Protein AF-A0A353ERE7-F1 (afdb_monomer_lite)

Radius of gyration: 30.23 Å; chains: 1; bounding box: 71×30×82 Å

Structure (mmCIF, N/CA/C/O backbone):
data_AF-A0A353ERE7-F1
#
_entry.id   AF-A0A353ERE7-F1
#
loop_
_atom_site.group_PDB
_atom_site.id
_atom_site.type_symbol
_atom_site.label_atom_id
_atom_site.label_alt_id
_atom_site.label_comp_id
_atom_site.label_asym_id
_atom_site.label_entity_id
_atom_site.label_seq_id
_atom_site.pdbx_PDB_ins_code
_atom_site.Cartn_x
_atom_site.Cartn_y
_atom_site.Cartn_z
_atom_site.occupancy
_atom_site.B_iso_or_equiv
_atom_site.auth_seq_id
_atom_site.auth_comp_id
_atom_site.auth_asym_id
_atom_site.auth_atom_id
_atom_site.pdbx_PDB_model_num
ATOM 1 N N . MET A 1 1 ? -27.326 16.601 -19.425 1.00 38.75 1 MET A N 1
ATOM 2 C CA . MET A 1 1 ? -26.108 15.823 -19.731 1.00 38.75 1 MET A CA 1
ATOM 3 C C . MET A 1 1 ? -24.940 16.790 -19.700 1.00 38.75 1 MET A C 1
ATOM 5 O O . MET A 1 1 ? -24.912 17.696 -20.518 1.00 38.75 1 MET A O 1
ATOM 9 N N . LEU A 1 2 ? -24.068 16.681 -18.697 1.00 32.47 2 LEU A N 1
ATOM 10 C CA . LEU A 1 2 ? -22.889 17.535 -18.543 1.00 32.47 2 LEU A CA 1
ATOM 11 C C . LEU A 1 2 ? -21.721 16.880 -19.283 1.00 32.47 2 LEU A C 1
ATOM 13 O O . LEU A 1 2 ? -21.232 15.828 -18.882 1.00 32.47 2 LEU A O 1
ATOM 17 N N . SER A 1 3 ? -21.325 17.485 -20.397 1.00 31.20 3 SER A N 1
ATOM 18 C CA . SER A 1 3 ? -20.141 17.128 -21.171 1.00 31.20 3 SER A CA 1
ATOM 19 C C . SER A 1 3 ? -18.896 17.686 -20.482 1.00 31.20 3 SER A C 1
ATOM 21 O O . SER A 1 3 ? -18.707 18.901 -20.438 1.00 31.20 3 SER A O 1
ATOM 23 N N . TYR A 1 4 ? -18.047 16.807 -19.953 1.00 30.02 4 TYR A N 1
ATOM 24 C CA . TYR A 1 4 ? -16.706 17.174 -19.505 1.00 30.02 4 TYR A CA 1
ATOM 25 C C . TYR A 1 4 ? -15.822 17.439 -20.729 1.00 30.02 4 TYR A C 1
ATOM 27 O O . TYR A 1 4 ? -15.439 16.516 -21.445 1.00 30.02 4 TYR A O 1
ATOM 35 N N . GLN A 1 5 ? -15.509 18.712 -20.970 1.00 31.31 5 GLN A N 1
ATOM 36 C CA . GLN A 1 5 ? -14.401 19.115 -21.831 1.00 31.31 5 GLN A CA 1
ATOM 37 C C . GLN A 1 5 ? -13.099 18.942 -21.041 1.00 31.31 5 GLN A C 1
ATOM 39 O O . GLN A 1 5 ? -12.842 19.666 -20.080 1.00 31.31 5 GLN A O 1
ATOM 44 N N . LEU A 1 6 ? -12.282 17.965 -21.436 1.00 29.98 6 LEU A N 1
ATOM 45 C CA . LEU A 1 6 ? -10.898 17.853 -20.988 1.00 29.98 6 LEU A CA 1
ATOM 46 C C . LEU A 1 6 ? -10.086 18.935 -21.702 1.00 29.98 6 LEU A C 1
ATOM 48 O O . LEU A 1 6 ? -9.747 18.823 -22.877 1.00 29.98 6 LEU A O 1
ATOM 52 N N . ASN A 1 7 ? -9.835 20.010 -20.964 1.00 33.72 7 ASN A N 1
ATOM 53 C CA . ASN A 1 7 ? -8.926 21.079 -21.329 1.00 33.72 7 ASN A CA 1
ATOM 54 C C . ASN A 1 7 ? -7.500 20.508 -21.249 1.00 33.72 7 ASN A C 1
A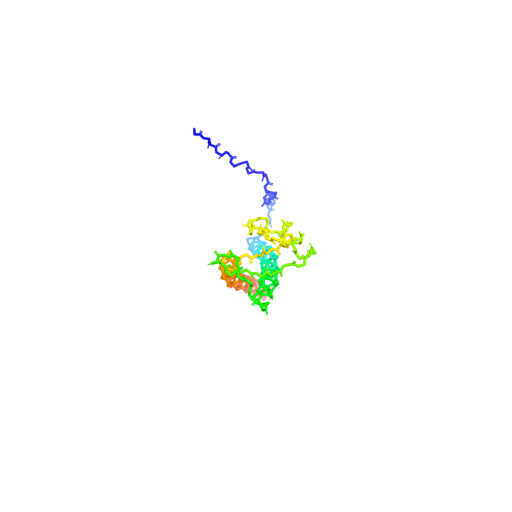TOM 56 O O . ASN A 1 7 ? -6.920 20.413 -20.166 1.00 33.72 7 ASN A O 1
ATOM 60 N N . ILE A 1 8 ? -6.969 20.032 -22.378 1.00 34.47 8 ILE A N 1
ATOM 61 C CA . ILE A 1 8 ? -5.578 19.581 -22.477 1.00 34.47 8 ILE A CA 1
ATOM 62 C C . ILE A 1 8 ? -4.725 20.844 -22.535 1.00 34.47 8 ILE A C 1
ATOM 64 O O . ILE A 1 8 ? -4.499 21.421 -23.594 1.00 34.47 8 ILE A O 1
ATOM 68 N N . HIS A 1 9 ? -4.322 21.301 -21.355 1.00 33.78 9 HIS A N 1
ATOM 69 C CA . HIS A 1 9 ? -3.323 22.341 -21.194 1.00 33.78 9 HIS A CA 1
ATOM 70 C C . HIS A 1 9 ? -2.003 21.851 -21.805 1.00 33.78 9 HIS A C 1
ATOM 72 O O . HIS A 1 9 ? -1.562 20.730 -21.543 1.00 33.78 9 HIS A O 1
ATOM 78 N N . ASP A 1 10 ? -1.415 22.708 -22.634 1.00 38.59 10 ASP A N 1
ATOM 79 C CA . ASP A 1 10 ? -0.179 22.529 -23.389 1.00 38.59 10 ASP A CA 1
ATOM 80 C C . ASP A 1 10 ? 0.893 21.689 -22.672 1.00 38.59 10 ASP A C 1
ATOM 82 O O . ASP A 1 10 ? 1.511 22.127 -21.699 1.00 38.59 10 ASP A O 1
ATOM 86 N N . SER A 1 11 ? 1.179 20.497 -23.204 1.00 32.16 11 SER A N 1
ATOM 87 C CA . SER A 1 11 ? 2.458 19.823 -22.960 1.00 32.16 11 SER A CA 1
ATOM 88 C C . SER A 1 11 ? 3.517 20.455 -23.870 1.00 32.16 11 SER A C 1
ATOM 90 O O . SER A 1 11 ? 3.381 20.375 -25.091 1.00 32.16 11 SER A O 1
ATOM 92 N N . PRO A 1 12 ? 4.598 21.060 -23.343 1.00 39.50 12 PRO A N 1
ATOM 93 C CA . PRO A 1 12 ? 5.609 21.733 -24.159 1.00 39.50 12 PRO A CA 1
ATOM 94 C C . PRO A 1 12 ? 6.620 20.758 -24.793 1.00 39.50 12 PRO A C 1
ATOM 96 O O . PRO A 1 12 ? 7.782 21.107 -24.991 1.00 39.50 12 PRO A O 1
ATOM 99 N N . SER A 1 13 ? 6.213 19.532 -25.121 1.00 40.50 13 SER A N 1
ATOM 100 C CA . SER A 1 13 ? 7.111 18.465 -25.570 1.00 40.50 13 SER A CA 1
ATOM 101 C C . SER A 1 13 ? 7.019 18.159 -27.061 1.00 40.50 13 SER A C 1
ATOM 103 O O . SER A 1 13 ? 7.306 17.043 -27.451 1.00 40.50 13 SER A O 1
ATOM 105 N N . ILE A 1 14 ? 6.685 19.138 -27.905 1.00 40.34 14 ILE A N 1
ATOM 106 C CA . ILE A 1 14 ? 7.186 19.201 -29.288 1.00 40.34 14 ILE A CA 1
ATOM 107 C C . ILE A 1 14 ? 7.445 20.677 -29.608 1.00 40.34 14 ILE A C 1
ATOM 109 O O . ILE A 1 14 ? 6.693 21.328 -30.331 1.00 40.34 14 ILE A O 1
ATOM 113 N N . ARG A 1 15 ? 8.541 21.250 -29.087 1.00 34.81 15 ARG A N 1
ATOM 114 C CA . ARG A 1 15 ? 9.191 22.306 -29.871 1.00 34.81 15 ARG A CA 1
ATOM 115 C C . ARG A 1 15 ? 9.678 21.610 -31.126 1.00 34.81 15 ARG A C 1
ATOM 117 O O . ARG A 1 15 ? 10.640 20.854 -31.060 1.00 34.81 15 ARG A O 1
ATOM 124 N N . ALA A 1 16 ? 8.952 21.830 -32.220 1.00 37.50 16 ALA A N 1
ATOM 125 C CA . ALA A 1 16 ? 9.344 21.459 -33.564 1.00 37.50 16 ALA A CA 1
ATOM 126 C C . ALA A 1 16 ? 10.852 21.685 -33.722 1.00 37.50 16 ALA A C 1
ATOM 128 O O . ALA A 1 16 ? 11.322 22.825 -33.774 1.00 37.50 16 ALA A O 1
ATOM 129 N N . LEU A 1 17 ? 11.604 20.584 -33.739 1.00 40.78 17 LEU A N 1
ATOM 130 C CA . LEU A 1 17 ? 12.966 20.563 -34.236 1.00 40.78 17 LEU A CA 1
ATOM 131 C C . LEU A 1 17 ? 12.847 21.016 -35.688 1.00 40.78 17 LEU A C 1
ATOM 133 O O . LEU A 1 17 ? 12.432 20.247 -36.552 1.00 40.78 17 LEU A O 1
ATOM 137 N N . LYS A 1 18 ? 13.119 22.300 -35.945 1.00 34.88 18 LYS A N 1
ATOM 138 C CA . LYS A 1 18 ? 13.388 22.780 -37.297 1.00 34.88 18 LYS A CA 1
ATOM 139 C C . LYS A 1 18 ? 14.558 21.942 -37.794 1.00 34.88 18 LYS A C 1
ATOM 141 O O . LYS A 1 18 ? 15.686 22.140 -37.352 1.00 34.88 18 LYS A O 1
ATOM 146 N N . ILE A 1 19 ? 14.250 20.983 -38.657 1.00 39.69 19 ILE A N 1
ATOM 147 C CA . ILE A 1 19 ? 15.223 20.175 -39.377 1.00 39.69 19 ILE A CA 1
ATOM 148 C C . ILE A 1 19 ? 15.980 21.168 -40.261 1.00 39.69 19 ILE A C 1
ATOM 150 O O . ILE A 1 19 ? 15.456 21.616 -41.278 1.00 39.69 19 ILE A O 1
ATOM 154 N N . SER A 1 20 ? 17.165 21.607 -39.828 1.00 36.38 20 SER A N 1
ATOM 155 C CA . SER A 1 20 ? 18.083 22.280 -40.741 1.00 36.38 20 SER A CA 1
ATOM 156 C C . SER A 1 20 ? 18.604 21.219 -41.698 1.00 36.38 20 SER A C 1
ATOM 158 O O . SER A 1 20 ? 19.111 20.187 -41.252 1.00 36.38 20 SER A O 1
ATOM 160 N N . GLU A 1 21 ? 18.456 21.462 -42.994 1.00 36.69 21 GLU A N 1
ATOM 161 C CA . GLU A 1 21 ? 19.015 20.637 -44.063 1.00 36.69 21 GLU A CA 1
ATOM 162 C C . GLU A 1 21 ? 20.501 20.354 -43.767 1.00 36.69 21 GLU A C 1
ATOM 164 O O . GLU A 1 21 ? 21.312 21.276 -43.698 1.00 36.69 21 GLU A O 1
ATOM 169 N N . GLY A 1 22 ? 20.839 19.087 -43.493 1.00 42.88 22 GLY A N 1
ATOM 170 C CA . GLY A 1 22 ? 22.206 18.663 -43.147 1.00 42.88 22 GLY A CA 1
ATOM 171 C C . GLY A 1 22 ? 22.337 17.590 -42.055 1.00 42.88 22 GLY A C 1
ATOM 172 O O . GLY A 1 22 ? 23.441 17.114 -41.805 1.00 42.88 22 GLY A O 1
ATOM 173 N N . VAL A 1 23 ? 21.244 17.183 -41.407 1.00 42.53 23 VAL A N 1
ATOM 174 C CA . VAL A 1 23 ? 21.244 16.110 -40.394 1.00 42.53 23 VAL A CA 1
ATOM 175 C C . VAL A 1 23 ? 21.239 14.748 -41.107 1.00 42.53 23 VAL A C 1
ATOM 177 O O . VAL A 1 23 ? 20.264 14.419 -41.777 1.00 42.53 23 VAL A O 1
ATOM 180 N N . SER A 1 24 ? 22.319 13.959 -41.007 1.00 53.09 24 SER A N 1
ATOM 181 C CA . SER A 1 24 ? 22.340 12.592 -41.562 1.00 53.09 24 SER A CA 1
ATOM 182 C C . SER A 1 24 ? 21.314 11.716 -40.833 1.00 53.09 24 SER A C 1
ATOM 184 O O . SER A 1 24 ? 21.159 11.858 -39.618 1.00 53.09 24 SER A O 1
ATOM 186 N N . GLU A 1 25 ? 20.642 10.791 -41.530 1.00 52.47 25 GLU A N 1
ATOM 187 C CA . GLU A 1 25 ? 19.627 9.882 -40.947 1.00 52.47 25 GLU A CA 1
ATOM 188 C C . GLU A 1 25 ? 20.123 9.186 -39.663 1.00 52.47 25 GLU A C 1
ATOM 190 O O . GLU A 1 25 ? 19.401 9.073 -38.678 1.00 52.47 25 GLU A O 1
ATOM 195 N N . THR A 1 26 ? 21.415 8.867 -39.604 1.00 52.75 26 THR A N 1
ATOM 196 C CA . THR A 1 26 ? 22.095 8.264 -38.446 1.00 52.75 26 THR A CA 1
ATOM 197 C C . THR A 1 26 ? 22.128 9.160 -37.198 1.00 52.75 26 THR A C 1
ATOM 199 O O . THR A 1 26 ? 22.092 8.667 -36.072 1.00 52.75 26 THR A O 1
ATOM 202 N N . SER A 1 27 ? 22.204 10.484 -37.360 1.00 60.62 27 SER A N 1
ATOM 203 C CA . SER A 1 27 ? 22.137 11.435 -36.236 1.00 60.62 27 SER A CA 1
ATOM 204 C C . SER A 1 27 ? 20.701 11.655 -35.743 1.00 60.62 27 SER A C 1
ATOM 206 O O . SER A 1 27 ? 20.480 11.947 -34.564 1.00 60.62 27 SER A O 1
ATOM 208 N N . LEU A 1 28 ? 19.717 11.424 -36.617 1.00 60.91 28 LEU A N 1
ATOM 209 C CA . LEU A 1 28 ? 18.301 11.412 -36.268 1.00 60.91 28 LEU A CA 1
ATOM 210 C C . LEU A 1 28 ? 17.961 10.175 -35.419 1.00 60.91 28 LEU A C 1
ATOM 212 O O . LEU A 1 28 ? 17.349 10.316 -34.364 1.00 60.91 28 LEU A O 1
ATOM 216 N N . GLU A 1 29 ? 18.434 8.989 -35.811 1.00 61.75 29 GLU A N 1
ATOM 217 C CA . GLU A 1 29 ? 18.247 7.732 -35.064 1.00 61.75 29 GLU A CA 1
ATOM 218 C C . GLU A 1 29 ? 18.853 7.784 -33.653 1.00 61.75 29 GLU A C 1
ATOM 220 O O . GLU A 1 29 ? 18.218 7.368 -32.682 1.00 61.75 29 GLU A O 1
ATOM 225 N N . GLN A 1 30 ? 20.049 8.365 -33.506 1.00 64.38 30 GLN A N 1
ATOM 226 C CA . GLN A 1 30 ? 20.679 8.576 -32.196 1.00 64.38 30 GLN A CA 1
ATOM 227 C C . GLN A 1 30 ? 19.888 9.561 -31.326 1.00 64.38 30 GLN A C 1
ATOM 229 O O . GLN A 1 30 ? 19.728 9.336 -30.125 1.00 64.38 30 GLN A O 1
ATOM 234 N N . THR A 1 31 ? 19.350 10.626 -31.927 1.00 67.94 31 THR A N 1
ATOM 235 C CA . THR A 1 31 ? 18.501 11.600 -31.225 1.00 67.94 31 THR A CA 1
ATOM 236 C C . THR A 1 31 ? 17.196 10.952 -30.754 1.00 67.94 31 THR A C 1
ATOM 238 O O . THR A 1 31 ? 16.808 11.127 -29.601 1.00 67.94 31 THR A O 1
ATOM 241 N N . ILE A 1 32 ? 16.560 10.138 -31.601 1.00 70.44 32 ILE A N 1
ATOM 242 C CA . ILE A 1 32 ? 15.340 9.387 -31.269 1.00 70.44 32 ILE A CA 1
ATOM 243 C C . ILE A 1 32 ? 15.608 8.378 -30.140 1.00 70.44 32 ILE A C 1
ATOM 245 O O . ILE A 1 32 ? 14.833 8.307 -29.185 1.00 70.44 32 ILE A O 1
ATOM 249 N N . GLY A 1 33 ? 16.726 7.643 -30.192 1.00 71.81 33 GLY A N 1
ATOM 250 C CA . GLY A 1 33 ? 17.113 6.696 -29.141 1.00 71.81 33 GLY A CA 1
ATOM 251 C C . GLY A 1 33 ? 17.359 7.363 -27.783 1.00 71.81 33 GLY A C 1
ATOM 252 O O . GLY A 1 33 ? 16.913 6.857 -26.751 1.00 71.81 33 GLY A O 1
ATOM 253 N N . LEU A 1 34 ? 18.011 8.530 -27.767 1.00 77.88 34 LEU A N 1
ATOM 254 C CA . LEU A 1 34 ? 18.219 9.315 -26.545 1.00 77.88 34 LEU A CA 1
ATOM 255 C C . LEU A 1 34 ? 16.907 9.879 -25.982 1.00 77.88 34 LEU A C 1
ATOM 257 O O . LEU A 1 34 ? 16.704 9.838 -24.765 1.00 77.88 34 LEU A O 1
ATOM 261 N N . SER A 1 35 ? 16.003 10.352 -26.844 1.00 78.81 35 SER A N 1
ATOM 262 C CA . SER A 1 35 ? 14.670 10.807 -26.435 1.00 78.81 35 SER A CA 1
ATOM 263 C C . SER A 1 35 ? 13.857 9.686 -25.788 1.00 78.81 35 SER A C 1
ATOM 265 O O . SER A 1 35 ? 13.329 9.877 -24.694 1.00 78.81 35 SER A O 1
ATOM 267 N N . LEU A 1 36 ? 13.848 8.490 -26.381 1.00 82.50 36 LEU A N 1
ATOM 268 C CA . LEU A 1 36 ? 13.146 7.330 -25.829 1.00 82.50 36 LEU A CA 1
ATOM 269 C C . LEU A 1 36 ? 13.690 6.916 -24.446 1.00 82.50 36 LEU A C 1
ATOM 271 O O . LEU A 1 36 ? 12.929 6.654 -23.516 1.00 82.50 36 LEU A O 1
ATOM 275 N N . ILE A 1 37 ? 15.017 6.907 -24.267 1.00 85.81 37 ILE A N 1
ATOM 276 C CA . ILE A 1 37 ? 15.641 6.630 -22.960 1.00 85.81 37 ILE A CA 1
ATOM 277 C C . ILE A 1 37 ? 15.245 7.695 -21.924 1.00 85.81 37 ILE A C 1
ATOM 279 O O . ILE A 1 37 ? 15.002 7.367 -20.759 1.00 85.81 37 ILE A O 1
ATOM 283 N N . SER A 1 38 ? 15.177 8.965 -22.331 1.00 83.00 38 SER A N 1
ATOM 284 C CA . SER A 1 38 ? 14.748 10.073 -21.469 1.00 83.00 38 SER A CA 1
ATOM 285 C C . SER A 1 38 ? 13.293 9.920 -21.006 1.00 83.00 38 SER A C 1
ATOM 287 O O . SER A 1 38 ? 12.983 10.127 -19.826 1.00 83.00 38 SER A O 1
ATOM 289 N N . GLU A 1 39 ? 12.406 9.482 -21.899 1.00 90.25 39 GLU A N 1
ATOM 290 C CA . GLU A 1 39 ? 11.007 9.197 -21.575 1.00 90.25 39 GLU A CA 1
ATOM 291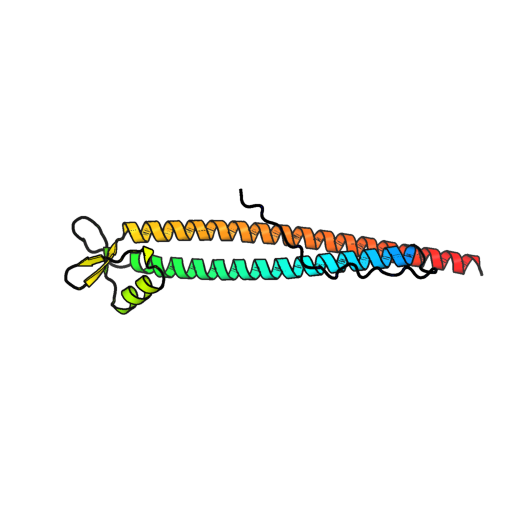 C C . GLU A 1 39 ? 10.893 8.073 -20.543 1.00 90.25 39 GLU A C 1
ATOM 293 O O . GLU A 1 39 ? 10.232 8.253 -19.517 1.00 90.25 39 GLU A O 1
ATOM 298 N N . TYR A 1 40 ? 11.611 6.960 -20.734 1.00 91.44 40 TYR A N 1
ATOM 299 C CA . TYR A 1 40 ? 11.636 5.878 -19.747 1.00 91.44 40 TYR A CA 1
ATOM 300 C C . TYR A 1 40 ? 12.175 6.334 -18.389 1.00 91.44 40 TYR A C 1
ATOM 302 O O . TYR A 1 40 ? 11.630 5.952 -17.357 1.00 91.44 40 TYR A O 1
ATOM 310 N N . ASN A 1 41 ? 13.207 7.184 -18.354 1.00 88.25 41 ASN A N 1
ATOM 311 C CA . ASN A 1 41 ? 13.710 7.739 -17.092 1.00 88.25 41 ASN A CA 1
ATOM 312 C C . ASN A 1 41 ? 12.637 8.570 -16.372 1.00 88.25 41 ASN A C 1
ATOM 314 O O . ASN A 1 41 ? 12.470 8.443 -15.159 1.00 88.25 41 ASN A O 1
ATOM 318 N N . THR A 1 42 ? 11.894 9.395 -17.114 1.00 92.94 42 THR A N 1
ATOM 319 C CA . THR A 1 42 ? 10.789 10.196 -16.567 1.00 92.94 42 THR A CA 1
ATOM 320 C C . THR A 1 42 ? 9.676 9.309 -16.015 1.00 92.94 42 THR A C 1
ATOM 322 O O . THR A 1 42 ? 9.204 9.527 -14.898 1.00 92.94 42 THR A O 1
ATOM 325 N N . GLN A 1 43 ? 9.287 8.275 -16.765 1.00 93.31 43 GLN A N 1
ATOM 326 C CA . GLN A 1 43 ? 8.286 7.304 -16.329 1.00 93.31 43 GLN A CA 1
ATOM 327 C C . GLN A 1 43 ? 8.728 6.583 -15.049 1.00 93.31 43 GLN A C 1
ATOM 329 O O . GLN A 1 43 ? 7.990 6.589 -14.067 1.00 93.31 43 GLN A O 1
ATOM 334 N N . LEU A 1 44 ? 9.958 6.059 -15.007 1.00 93.56 44 LEU A N 1
ATOM 335 C CA . LEU A 1 44 ? 10.511 5.381 -13.830 1.00 93.56 44 LEU A CA 1
ATOM 336 C C . LEU A 1 44 ? 10.561 6.286 -12.599 1.00 93.56 44 LEU A C 1
ATOM 338 O O . LEU A 1 44 ? 10.252 5.839 -11.496 1.00 93.56 44 LEU A O 1
ATOM 342 N N . LEU A 1 45 ? 10.919 7.561 -12.768 1.00 94.19 45 LEU A N 1
ATOM 343 C CA . LEU A 1 45 ? 10.926 8.532 -11.677 1.00 94.19 45 LEU A CA 1
ATOM 344 C C . LEU A 1 45 ? 9.516 8.735 -11.102 1.00 94.19 45 LEU A C 1
ATOM 346 O O . LEU A 1 45 ? 9.337 8.728 -9.883 1.00 94.19 45 LEU A O 1
ATOM 350 N N . ASN A 1 46 ? 8.515 8.891 -11.969 1.00 93.06 46 ASN A N 1
ATOM 351 C CA . ASN A 1 46 ? 7.125 9.065 -11.553 1.00 93.06 46 ASN A CA 1
ATOM 352 C C . ASN A 1 46 ? 6.579 7.808 -10.866 1.00 93.06 46 ASN A C 1
ATOM 354 O O . ASN A 1 46 ? 5.965 7.908 -9.806 1.00 93.06 46 ASN A O 1
ATOM 358 N N . MET A 1 47 ? 6.863 6.627 -11.418 1.00 92.38 47 MET A N 1
ATOM 359 C CA . MET A 1 47 ? 6.454 5.347 -10.835 1.00 92.38 47 MET A CA 1
ATOM 360 C C . MET A 1 47 ? 7.130 5.093 -9.487 1.00 92.38 47 MET A C 1
ATOM 362 O O . MET A 1 47 ? 6.473 4.647 -8.553 1.00 92.38 47 MET A O 1
ATOM 366 N N . SER A 1 48 ? 8.413 5.436 -9.350 1.00 92.25 48 SER A N 1
ATOM 367 C CA . SER A 1 48 ? 9.150 5.332 -8.086 1.00 92.25 48 SER A CA 1
ATOM 368 C C . SER A 1 48 ? 8.545 6.226 -6.999 1.00 92.25 48 SER A C 1
ATOM 370 O O . SER A 1 48 ? 8.315 5.774 -5.878 1.00 92.25 48 SER A O 1
ATOM 372 N N . ARG A 1 49 ? 8.186 7.471 -7.342 1.00 93.44 49 ARG A N 1
ATOM 373 C CA . ARG A 1 49 ? 7.475 8.375 -6.423 1.00 93.44 49 ARG A CA 1
ATOM 374 C C . ARG A 1 49 ? 6.102 7.830 -6.029 1.00 93.44 49 ARG A C 1
ATOM 376 O O . ARG A 1 49 ? 5.763 7.872 -4.850 1.00 93.44 49 ARG A O 1
ATOM 383 N N . GLY A 1 50 ? 5.338 7.303 -6.987 1.00 91.69 50 GLY A N 1
ATOM 384 C CA . GLY A 1 50 ? 4.044 6.671 -6.717 1.00 91.69 50 GLY A CA 1
ATOM 385 C C . GLY A 1 50 ? 4.172 5.454 -5.796 1.00 91.69 50 GLY A C 1
ATOM 386 O O . GLY A 1 50 ? 3.447 5.343 -4.812 1.00 91.69 50 GLY A O 1
ATOM 387 N N . LEU A 1 51 ? 5.159 4.587 -6.043 1.00 92.88 51 LEU A N 1
ATOM 388 C CA . LEU A 1 51 ? 5.443 3.439 -5.182 1.00 92.88 51 LEU A CA 1
ATOM 389 C C . LEU A 1 51 ? 5.828 3.880 -3.765 1.00 92.88 51 LEU A C 1
ATOM 391 O O . LEU A 1 51 ? 5.337 3.307 -2.798 1.00 92.88 51 LEU A O 1
ATOM 395 N N . GLN A 1 52 ? 6.664 4.912 -3.626 1.00 92.75 52 GLN A N 1
ATOM 396 C CA . GLN A 1 52 ? 7.027 5.448 -2.315 1.00 92.75 52 GLN A CA 1
ATOM 397 C C . GLN A 1 52 ? 5.792 5.938 -1.545 1.00 92.75 52 GLN A C 1
ATOM 399 O O . GLN A 1 52 ? 5.621 5.584 -0.381 1.00 92.75 52 GLN A O 1
ATOM 404 N N . GLN A 1 53 ? 4.893 6.673 -2.207 1.00 92.94 53 GLN A N 1
ATOM 405 C CA . GLN A 1 53 ? 3.633 7.116 -1.606 1.00 92.94 53 GLN A CA 1
ATOM 406 C C . GLN A 1 53 ? 2.754 5.935 -1.171 1.00 92.94 53 GLN A C 1
ATOM 408 O O . GLN A 1 53 ? 2.233 5.946 -0.055 1.00 92.94 53 GLN A O 1
ATOM 413 N N . ASN A 1 54 ? 2.635 4.892 -1.998 1.00 91.81 54 ASN A N 1
ATOM 414 C CA . ASN A 1 54 ? 1.878 3.683 -1.656 1.00 91.81 54 ASN A CA 1
ATOM 415 C C . ASN A 1 54 ? 2.473 2.957 -0.439 1.00 91.81 54 ASN A C 1
ATOM 417 O O . ASN A 1 54 ? 1.738 2.511 0.445 1.00 91.81 54 ASN A O 1
ATOM 421 N N . LEU A 1 55 ? 3.804 2.867 -0.349 1.00 92.44 55 LEU A N 1
ATOM 422 C CA . LEU A 1 55 ? 4.488 2.259 0.795 1.00 92.44 55 LEU A CA 1
ATOM 423 C C . LEU A 1 55 ? 4.283 3.062 2.086 1.00 92.44 55 LEU A C 1
ATOM 425 O O . LEU A 1 55 ? 4.059 2.469 3.145 1.00 92.44 55 LEU A O 1
ATOM 429 N N . ASP A 1 56 ? 4.300 4.392 2.004 1.00 94.69 56 ASP A N 1
ATOM 430 C CA . ASP A 1 56 ? 4.015 5.265 3.145 1.00 94.69 56 ASP A CA 1
ATOM 431 C C . ASP A 1 56 ? 2.556 5.120 3.608 1.00 94.69 56 ASP A C 1
ATOM 433 O O . ASP A 1 56 ? 2.293 4.952 4.803 1.00 94.69 56 ASP A O 1
ATOM 437 N N . GLN A 1 57 ? 1.599 5.086 2.674 1.00 93.06 57 GLN A N 1
ATOM 438 C CA . GLN A 1 57 ? 0.186 4.824 2.976 1.00 93.06 57 GLN A CA 1
ATOM 439 C C . GLN A 1 57 ? -0.009 3.456 3.638 1.00 93.06 57 GLN A C 1
ATOM 441 O O . GLN A 1 57 ? -0.690 3.353 4.659 1.00 93.06 57 GLN A O 1
ATOM 446 N N . LYS A 1 58 ? 0.650 2.415 3.121 1.00 94.12 58 LYS A N 1
ATOM 447 C CA . LYS A 1 58 ? 0.640 1.065 3.694 1.00 94.12 58 LYS A CA 1
ATOM 448 C C . LYS A 1 58 ? 1.176 1.053 5.127 1.00 94.12 58 LYS A C 1
ATOM 450 O O . LYS A 1 58 ? 0.569 0.443 6.008 1.00 94.12 58 LYS A O 1
ATOM 455 N N . ARG A 1 59 ? 2.289 1.744 5.391 1.00 94.44 59 ARG A N 1
ATOM 456 C CA . ARG A 1 59 ? 2.865 1.858 6.741 1.00 94.44 59 ARG A CA 1
ATOM 457 C C . ARG A 1 59 ? 1.918 2.576 7.704 1.00 94.44 59 ARG A C 1
ATOM 459 O O . ARG A 1 59 ? 1.770 2.146 8.853 1.00 94.44 59 ARG A O 1
ATOM 466 N N . ASN A 1 60 ? 1.265 3.637 7.240 1.00 93.50 60 ASN A N 1
ATOM 467 C CA . ASN A 1 60 ? 0.276 4.366 8.027 1.00 93.50 60 ASN A CA 1
ATOM 468 C C . ASN A 1 60 ? -0.927 3.473 8.349 1.00 93.50 60 ASN A C 1
ATOM 470 O O . ASN A 1 60 ? -1.236 3.296 9.524 1.00 93.50 60 ASN A O 1
ATOM 474 N N . ALA A 1 61 ? -1.510 2.800 7.353 1.00 93.12 61 ALA A N 1
ATOM 475 C CA . ALA A 1 61 ? -2.622 1.867 7.545 1.00 93.12 61 ALA A CA 1
ATOM 476 C C . ALA A 1 61 ? -2.276 0.736 8.532 1.00 93.12 61 ALA A C 1
ATOM 478 O O . ALA A 1 61 ? -3.058 0.428 9.429 1.00 93.12 61 ALA A O 1
ATOM 479 N N . GLN A 1 62 ? -1.072 0.158 8.448 1.00 94.62 62 GLN A N 1
ATOM 480 C CA . GLN A 1 62 ? -0.604 -0.840 9.419 1.00 94.62 62 GLN A CA 1
ATOM 481 C C . GLN A 1 62 ? -0.515 -0.282 10.843 1.00 94.62 62 GLN A C 1
ATOM 483 O O . GLN A 1 62 ? -0.845 -0.978 11.805 1.00 94.62 62 GLN A O 1
ATOM 488 N N . THR A 1 63 ? -0.051 0.958 10.988 1.00 94.69 63 THR A N 1
ATOM 489 C CA . THR A 1 63 ? 0.052 1.629 12.288 1.00 94.69 63 THR A CA 1
ATOM 490 C C . THR A 1 63 ? -1.335 1.914 12.861 1.00 94.69 63 THR A C 1
ATOM 492 O O . THR A 1 63 ? -1.574 1.641 14.036 1.00 94.69 63 THR A O 1
ATOM 495 N N . GLU A 1 64 ? -2.271 2.378 12.029 1.00 92.94 64 GLU A N 1
ATOM 496 C CA . GLU A 1 64 ? -3.670 2.596 12.407 1.00 92.94 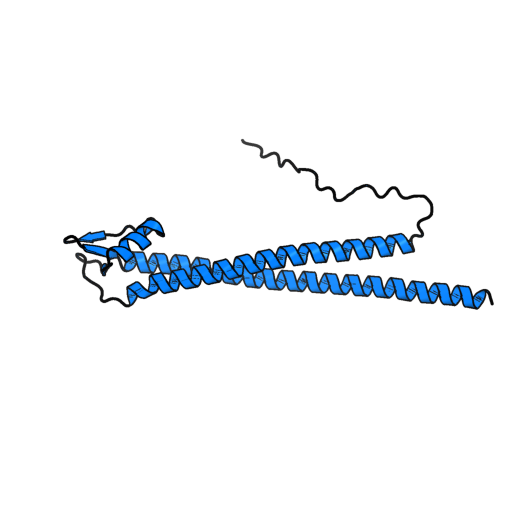64 GLU A CA 1
ATOM 497 C C . GLU A 1 64 ? -4.345 1.298 12.857 1.00 92.94 64 GLU A C 1
ATOM 499 O O . GLU A 1 64 ? -4.945 1.263 13.928 1.00 92.94 64 GLU A O 1
ATOM 504 N N . ILE A 1 65 ? -4.197 0.213 12.091 1.00 95.25 65 ILE A N 1
ATOM 505 C CA . ILE A 1 65 ? -4.760 -1.099 12.437 1.00 95.25 65 ILE A CA 1
ATOM 506 C C . ILE A 1 65 ? -4.191 -1.597 13.765 1.00 95.25 65 ILE A C 1
ATOM 508 O O . ILE A 1 65 ? -4.949 -2.068 14.606 1.00 95.25 65 ILE A O 1
ATOM 512 N N . LYS A 1 66 ? -2.875 -1.476 13.989 1.00 95.25 66 LYS A N 1
ATOM 513 C CA . LYS A 1 66 ? -2.250 -1.865 15.264 1.00 95.25 66 LYS A CA 1
ATOM 514 C C . LYS A 1 66 ? -2.785 -1.044 16.433 1.00 95.25 66 LYS A C 1
ATOM 516 O O . LYS A 1 66 ? -3.077 -1.608 17.484 1.00 95.25 66 LYS A O 1
ATOM 521 N N . TYR A 1 67 ? -2.934 0.265 16.244 1.00 93.75 67 TYR A N 1
ATOM 522 C CA . TYR A 1 67 ? -3.520 1.145 17.249 1.00 93.75 67 TYR A CA 1
ATOM 523 C C . TYR A 1 67 ? -4.961 0.731 17.580 1.00 93.75 67 TYR A C 1
ATOM 525 O O . TYR A 1 67 ? -5.282 0.519 18.745 1.00 93.75 67 TYR A O 1
ATOM 533 N N . LEU A 1 68 ? -5.807 0.519 16.571 1.00 93.75 68 LEU A N 1
ATOM 534 C CA . LEU A 1 68 ? -7.196 0.091 16.762 1.00 93.75 68 LEU A CA 1
ATOM 535 C C . LEU A 1 68 ? -7.292 -1.304 17.404 1.00 93.75 68 LEU A C 1
ATOM 537 O O . LEU A 1 68 ? -8.090 -1.527 18.310 1.00 93.75 68 LEU A O 1
ATOM 541 N N . ALA A 1 69 ? -6.439 -2.239 16.989 1.00 94.06 69 ALA A N 1
ATOM 542 C CA . ALA A 1 69 ? -6.392 -3.583 17.555 1.00 94.06 69 ALA A CA 1
ATOM 543 C C . ALA A 1 69 ? -5.924 -3.595 19.019 1.00 94.06 69 ALA A C 1
ATOM 545 O O . ALA A 1 69 ? -6.284 -4.506 19.760 1.00 94.06 69 ALA A O 1
ATOM 546 N N . SER A 1 70 ? -5.168 -2.584 19.466 1.00 93.94 70 SER A N 1
ATOM 547 C CA . SER A 1 70 ? -4.728 -2.494 20.863 1.00 93.94 70 SER A CA 1
ATOM 548 C C . SER A 1 70 ? -5.895 -2.362 21.850 1.00 93.94 70 SER A C 1
ATOM 550 O O . SER A 1 70 ? -5.797 -2.848 22.973 1.00 93.94 70 SER A O 1
ATOM 552 N N . PHE A 1 71 ? -7.032 -1.800 21.424 1.00 92.44 71 PHE A N 1
ATOM 553 C CA . PHE A 1 71 ? -8.235 -1.720 22.257 1.00 92.44 71 PHE A CA 1
ATOM 554 C C . PHE A 1 71 ? -8.878 -3.088 22.501 1.00 92.44 71 PHE A C 1
ATOM 556 O O . PHE A 1 71 ? -9.461 -3.286 23.560 1.00 92.44 71 PHE A O 1
ATOM 563 N N . ILE A 1 72 ? -8.723 -4.043 21.576 1.00 90.81 72 ILE A N 1
ATOM 564 C CA . ILE A 1 72 ? -9.251 -5.412 21.724 1.00 90.81 72 ILE A CA 1
ATOM 565 C C . ILE A 1 72 ? -8.511 -6.179 22.831 1.00 90.81 72 ILE A C 1
ATOM 567 O O . ILE A 1 72 ? -9.039 -7.139 23.384 1.00 90.81 72 ILE A O 1
ATOM 571 N N . LEU A 1 73 ? -7.302 -5.740 23.192 1.00 88.75 73 LEU A N 1
ATOM 572 C CA . LEU A 1 73 ? -6.536 -6.318 24.298 1.00 88.75 73 LEU A CA 1
ATOM 573 C C . LEU A 1 73 ? -7.075 -5.904 25.676 1.00 88.75 73 LEU A C 1
ATOM 575 O O . LEU A 1 73 ? -6.642 -6.459 26.684 1.00 88.75 73 LEU A O 1
ATOM 579 N N . LYS A 1 74 ? -7.987 -4.924 25.738 1.00 90.88 74 LYS A N 1
ATOM 580 C CA . LYS A 1 74 ? -8.636 -4.501 26.982 1.00 90.88 74 LYS A CA 1
ATOM 581 C C . LYS A 1 74 ? -9.724 -5.494 27.381 1.00 90.88 74 LYS A C 1
ATOM 583 O O . LYS A 1 74 ? -10.324 -6.159 26.539 1.00 90.88 74 LYS A O 1
ATOM 588 N N . GLU A 1 75 ? -10.020 -5.555 28.674 1.00 90.25 75 GLU A N 1
ATOM 589 C CA . GLU A 1 75 ? -11.122 -6.373 29.172 1.00 90.25 75 GLU A CA 1
ATOM 590 C C . GLU A 1 75 ? -12.473 -5.811 28.678 1.00 90.25 75 GLU A C 1
ATOM 592 O O . GLU A 1 75 ? -12.741 -4.614 28.845 1.00 90.25 75 GLU A O 1
ATOM 597 N N . PRO A 1 76 ? -13.320 -6.629 28.024 1.00 91.50 76 PRO A N 1
ATOM 598 C CA . PRO A 1 76 ? -14.603 -6.169 27.514 1.00 91.50 76 PRO A CA 1
ATOM 599 C C . PRO A 1 76 ? -15.604 -5.956 28.656 1.00 91.50 76 PRO A C 1
ATOM 601 O O . PRO A 1 76 ? -15.781 -6.804 29.524 1.00 91.50 76 PRO A O 1
ATOM 604 N N . THR A 1 77 ? -16.311 -4.832 28.613 1.00 91.88 77 THR A N 1
ATOM 605 C CA . THR A 1 77 ? -17.420 -4.483 29.508 1.00 91.88 77 THR A CA 1
ATOM 606 C C . THR A 1 77 ? -18.753 -4.733 28.805 1.00 91.88 77 THR A C 1
ATOM 608 O O . THR A 1 77 ? -18.884 -4.436 27.617 1.00 91.88 77 THR A O 1
ATOM 611 N N . ASP A 1 78 ? -19.755 -5.254 29.517 1.00 91.38 78 ASP A N 1
ATOM 612 C CA . ASP A 1 78 ? -21.102 -5.409 28.962 1.00 91.38 78 ASP A CA 1
ATOM 613 C C . ASP A 1 78 ? -21.895 -4.087 28.987 1.00 91.38 78 ASP A C 1
ATOM 615 O O . ASP A 1 78 ? -22.154 -3.470 30.028 1.00 91.38 78 ASP A O 1
ATOM 619 N N . LEU A 1 79 ? -22.314 -3.655 27.804 1.00 88.38 79 LEU A N 1
ATOM 620 C CA . LEU A 1 79 ? -23.109 -2.460 27.546 1.00 88.38 79 LEU A CA 1
ATOM 621 C C . LEU A 1 79 ? -24.563 -2.851 27.243 1.00 88.38 79 LEU A C 1
ATOM 623 O O . LEU A 1 79 ? -25.135 -2.402 26.256 1.00 88.38 79 LEU A O 1
ATOM 627 N N . ASN A 1 80 ? -25.166 -3.678 28.106 1.00 85.31 80 ASN A N 1
ATOM 628 C CA . ASN A 1 80 ? -26.545 -4.175 27.985 1.00 85.31 80 ASN A CA 1
ATOM 629 C C . ASN A 1 80 ? -26.740 -5.119 26.783 1.00 85.31 80 ASN A C 1
ATOM 631 O O . ASN A 1 80 ? -27.614 -4.904 25.944 1.00 85.31 80 ASN A O 1
ATOM 635 N N . GLY A 1 81 ? -25.919 -6.167 26.695 1.00 85.31 81 GLY A N 1
ATOM 636 C CA . GLY A 1 81 ? -25.980 -7.169 25.626 1.00 85.31 81 GLY A CA 1
ATOM 637 C C . GLY A 1 81 ? -25.022 -6.909 24.462 1.00 85.31 81 GLY A C 1
ATOM 638 O O . GLY A 1 81 ? -25.005 -7.683 23.507 1.00 85.31 81 GLY A O 1
ATOM 639 N N . THR A 1 82 ? -24.206 -5.854 24.538 1.00 90.62 82 THR A N 1
ATOM 640 C CA . THR A 1 82 ? -23.122 -5.572 23.585 1.00 90.62 82 THR A CA 1
ATOM 641 C C . THR A 1 82 ? -21.813 -5.388 24.337 1.00 90.62 82 THR A C 1
ATOM 643 O O . THR A 1 82 ? -21.730 -4.581 25.255 1.00 90.62 82 THR A O 1
ATOM 646 N N . GLN A 1 83 ? -20.762 -6.103 23.937 1.00 93.19 83 GLN A N 1
ATOM 647 C CA . GLN A 1 83 ? -19.433 -5.907 24.517 1.00 93.19 83 GLN A CA 1
ATOM 648 C C . GLN A 1 83 ? -18.819 -4.593 24.024 1.00 93.19 83 GLN A C 1
ATOM 650 O O . GLN A 1 83 ? -18.868 -4.288 22.832 1.00 93.19 83 GLN A O 1
ATOM 655 N N . GLY A 1 84 ? -18.180 -3.847 24.918 1.00 93.50 84 GLY A N 1
ATOM 656 C CA . GLY A 1 84 ? -17.412 -2.655 24.576 1.00 93.50 84 GLY A CA 1
ATOM 657 C C . GLY A 1 84 ? -16.134 -2.524 25.389 1.00 93.50 84 GLY A C 1
ATOM 658 O O . GLY A 1 84 ? -15.971 -3.162 26.424 1.00 93.50 84 GLY A O 1
ATOM 659 N N . PHE A 1 85 ? -15.215 -1.692 24.915 1.00 94.88 85 PHE A N 1
ATOM 660 C CA . PHE A 1 85 ? -13.943 -1.425 25.578 1.00 94.88 85 PHE A CA 1
ATOM 661 C C . PHE A 1 85 ? -13.946 -0.014 26.153 1.00 94.88 85 PHE A C 1
ATOM 663 O O . PHE A 1 85 ? -14.277 0.942 25.447 1.00 94.88 85 PHE A O 1
ATOM 670 N N . LEU A 1 86 ? -13.581 0.110 27.429 1.00 94.25 86 LEU A N 1
ATOM 671 C CA . LEU A 1 86 ? -13.488 1.397 28.109 1.00 94.25 86 LEU A CA 1
ATOM 672 C C . LEU A 1 86 ? -12.347 2.239 27.521 1.00 94.25 86 LEU A C 1
ATOM 674 O O . LEU A 1 86 ? -11.220 1.758 27.337 1.00 94.25 86 LEU A O 1
ATOM 678 N N . LEU A 1 87 ? -12.647 3.507 27.253 1.00 94.00 87 LEU A N 1
ATOM 679 C CA . LEU A 1 87 ? -11.704 4.486 26.732 1.00 94.00 87 LEU A CA 1
ATOM 680 C C . LEU A 1 87 ? -11.335 5.507 27.805 1.00 94.00 87 LEU A C 1
ATOM 682 O O . LEU A 1 87 ? -12.190 5.997 28.546 1.00 94.00 87 LEU A O 1
ATOM 686 N N . THR A 1 88 ? -10.060 5.880 27.851 1.00 94.19 88 THR A N 1
ATOM 687 C CA . THR A 1 88 ? -9.634 7.076 28.578 1.00 94.19 88 THR A CA 1
ATOM 688 C C . THR A 1 88 ? -10.155 8.334 27.865 1.00 94.19 88 THR A C 1
ATOM 690 O O . THR A 1 88 ? -10.448 8.290 26.665 1.00 94.19 88 THR A O 1
ATOM 693 N N . PRO A 1 89 ? -10.246 9.489 28.551 1.00 93.50 89 PRO A N 1
ATOM 694 C CA . PRO A 1 89 ? -10.664 10.741 27.913 1.00 93.50 89 PRO A CA 1
ATOM 695 C C . PRO A 1 89 ? -9.802 11.125 26.700 1.00 93.50 89 PRO A C 1
ATOM 697 O O . PRO A 1 89 ? -10.309 11.634 25.698 1.00 93.50 89 PRO A O 1
ATOM 700 N N . GLU A 1 90 ? -8.499 10.843 26.768 1.00 93.56 90 GLU A N 1
ATOM 701 C CA . GLU A 1 90 ? -7.559 11.093 25.676 1.00 93.56 90 GLU A CA 1
ATOM 702 C C . GLU A 1 90 ? -7.804 10.155 24.486 1.00 93.56 90 GLU A C 1
ATOM 704 O O . GLU A 1 90 ? -7.859 10.604 23.341 1.00 93.56 90 GLU A O 1
ATOM 709 N N . GLU A 1 91 ? -8.006 8.858 24.736 1.00 94.19 91 GLU A N 1
ATOM 710 C CA . GLU A 1 91 ? -8.326 7.881 23.690 1.00 94.19 91 GLU A CA 1
ATOM 711 C C . GLU A 1 91 ? -9.653 8.204 23.004 1.00 94.19 91 GLU A C 1
ATOM 713 O O . GLU A 1 91 ? -9.727 8.173 21.777 1.00 94.19 91 GLU A O 1
ATOM 718 N N . ALA A 1 92 ? -10.680 8.563 23.777 1.00 93.12 92 ALA A N 1
ATOM 719 C CA . ALA A 1 92 ? -11.977 8.967 23.250 1.00 93.12 92 ALA A CA 1
ATOM 720 C C . ALA A 1 92 ? -11.852 10.201 22.347 1.00 93.12 92 ALA A C 1
ATOM 722 O O . ALA A 1 92 ? -12.359 10.198 21.228 1.00 93.12 92 ALA A O 1
ATOM 723 N N . THR A 1 93 ? -11.110 11.222 22.786 1.00 93.62 93 THR A N 1
ATOM 724 C CA . THR A 1 93 ? -10.866 12.436 21.988 1.00 93.62 93 THR A CA 1
ATOM 725 C C . THR A 1 93 ? -10.111 12.114 20.697 1.00 93.62 93 THR A C 1
ATOM 727 O O . THR A 1 93 ? -10.496 12.557 19.614 1.00 93.62 93 THR A O 1
ATOM 730 N N . ASN A 1 94 ? -9.057 11.299 20.783 1.00 93.56 94 ASN A N 1
ATOM 731 C CA . ASN A 1 94 ? -8.268 10.894 19.622 1.00 93.56 94 ASN A CA 1
ATOM 732 C C . ASN A 1 94 ? -9.087 10.080 18.612 1.00 93.56 94 ASN A C 1
ATOM 734 O O . ASN A 1 94 ? -9.007 10.344 17.410 1.00 93.56 94 ASN A O 1
ATOM 738 N N . LEU A 1 95 ? -9.883 9.116 19.083 1.00 93.19 95 LEU A N 1
ATOM 739 C CA . LEU A 1 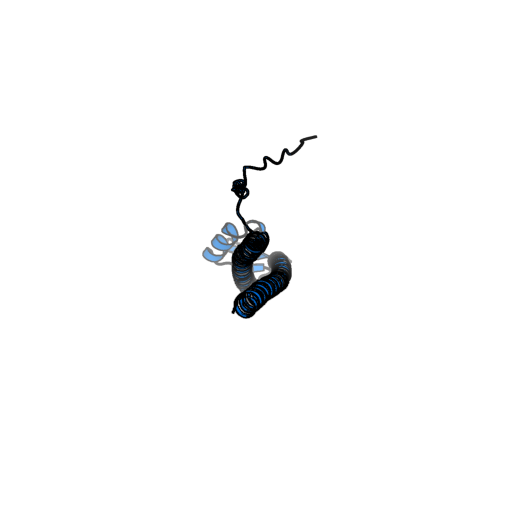95 ? -10.754 8.309 18.230 1.00 93.19 95 LEU A CA 1
ATOM 740 C C . LEU A 1 95 ? -11.858 9.153 17.596 1.00 93.19 95 LEU A C 1
ATOM 742 O O . LEU A 1 95 ? -12.092 9.012 16.402 1.00 93.19 95 LEU A O 1
ATOM 746 N N . GLN A 1 96 ? -12.482 10.066 18.341 1.00 92.44 96 GLN A N 1
ATOM 747 C CA . GLN A 1 96 ? -13.532 10.936 17.811 1.00 92.44 96 GLN A CA 1
ATOM 748 C C . GLN A 1 96 ? -13.002 11.876 16.717 1.00 92.44 96 GLN A C 1
ATOM 750 O O . GLN A 1 96 ? -13.676 12.090 15.711 1.00 92.44 96 GLN A O 1
ATOM 755 N N . ASN A 1 97 ? -11.783 12.402 16.885 1.00 92.12 97 ASN A N 1
ATOM 756 C CA . ASN A 1 97 ? -11.155 13.295 15.909 1.00 92.12 97 ASN A CA 1
ATOM 757 C C . ASN A 1 97 ? -10.690 12.558 14.646 1.00 92.12 97 ASN A C 1
ATOM 759 O O . ASN A 1 97 ? -10.815 13.088 13.544 1.00 92.12 97 ASN A O 1
ATOM 763 N N . LYS A 1 98 ? -10.121 11.354 14.793 1.00 91.38 98 LYS A N 1
ATOM 764 C CA . LYS A 1 98 ? -9.565 10.593 13.660 1.00 91.38 98 LYS A CA 1
ATOM 765 C C . LYS A 1 98 ? -10.598 9.727 12.947 1.00 91.38 98 LYS A C 1
ATOM 767 O O . LYS A 1 98 ? -10.505 9.542 11.737 1.00 91.38 98 LYS A O 1
ATOM 772 N N . TYR A 1 99 ? -11.554 9.182 13.689 1.00 92.00 99 TYR A N 1
ATOM 773 C CA . TYR A 1 99 ? -12.513 8.186 13.217 1.00 92.00 99 TYR A CA 1
ATOM 774 C C . TYR A 1 99 ? -13.923 8.477 13.760 1.00 92.00 99 TYR A C 1
ATOM 776 O O . TYR A 1 99 ? -14.490 7.651 14.485 1.00 92.00 99 TYR A O 1
ATOM 784 N N . PRO A 1 100 ? -14.527 9.629 13.413 1.00 88.44 100 PRO A N 1
ATOM 785 C CA . PRO A 1 100 ? -15.860 10.000 13.895 1.00 88.44 100 PRO A CA 1
ATOM 786 C C . PRO A 1 100 ? -16.932 8.938 13.589 1.00 88.44 100 PRO A C 1
ATOM 788 O O . PRO A 1 100 ? -17.885 8.783 14.346 1.00 88.44 100 PRO A O 1
ATOM 791 N N . GLN A 1 101 ? -16.745 8.150 12.527 1.00 88.06 101 GLN A N 1
ATOM 792 C CA . GLN A 1 101 ? -17.624 7.054 12.120 1.00 88.06 101 GLN A CA 1
ATOM 793 C C . GLN A 1 101 ? -17.686 5.872 13.101 1.00 88.06 101 GLN A C 1
ATOM 795 O O . GLN A 1 101 ? -18.591 5.047 12.985 1.00 88.06 101 GLN A O 1
ATOM 800 N N . LEU A 1 102 ? -16.756 5.763 14.061 1.00 88.06 102 LEU A N 1
ATOM 801 C CA . LEU A 1 102 ? -16.798 4.705 15.079 1.00 88.06 102 LEU A CA 1
ATOM 802 C C . LEU A 1 102 ? -17.961 4.881 16.066 1.00 88.06 102 LEU A C 1
ATOM 804 O O . LEU A 1 102 ? -18.340 3.901 16.707 1.00 88.06 102 LEU A O 1
ATOM 808 N N . ASN A 1 103 ? -18.551 6.084 16.148 1.00 86.81 103 ASN A N 1
ATOM 809 C CA . ASN A 1 103 ? -19.721 6.402 16.972 1.00 86.81 103 ASN A CA 1
ATOM 810 C C . ASN A 1 103 ? -19.584 5.864 18.406 1.00 86.81 103 ASN A C 1
ATOM 812 O O . ASN A 1 103 ? -20.212 4.866 18.777 1.00 86.81 103 ASN A O 1
ATOM 816 N N . LEU A 1 104 ? -18.727 6.520 19.195 1.00 92.38 104 LEU A N 1
ATOM 817 C CA . LEU A 1 104 ? -18.453 6.145 20.582 1.00 92.38 104 LEU A CA 1
ATOM 818 C C . LEU A 1 104 ? -19.734 6.174 21.429 1.00 92.38 104 LEU A C 1
ATOM 820 O O . LEU A 1 104 ? -20.613 7.010 21.231 1.00 92.38 104 LEU A O 1
ATOM 824 N N . THR A 1 105 ? -19.832 5.253 22.383 1.00 92.12 105 THR A N 1
ATOM 825 C CA . THR A 1 105 ? -21.005 5.094 23.252 1.00 92.12 105 THR A CA 1
ATOM 826 C C . THR A 1 105 ? -20.696 5.615 24.646 1.00 92.12 105 THR A C 1
ATOM 828 O O . THR A 1 105 ? -19.622 5.348 25.176 1.00 92.12 105 THR A O 1
ATOM 831 N N . GLN A 1 106 ? -21.632 6.335 25.262 1.00 91.56 106 GLN A N 1
ATOM 832 C CA . GLN A 1 106 ? -21.510 6.773 26.652 1.00 91.56 106 GLN A CA 1
ATOM 833 C C . GLN A 1 106 ? -22.460 5.982 27.550 1.00 91.56 106 GLN A C 1
ATOM 835 O O . GLN A 1 106 ? -23.644 5.855 27.244 1.00 91.56 106 GLN A O 1
ATOM 840 N N . LYS A 1 107 ? -21.940 5.460 28.662 1.00 89.31 107 LYS A N 1
ATOM 841 C CA . LYS A 1 107 ? -22.708 4.756 29.696 1.00 89.31 107 LYS A CA 1
ATOM 842 C C . LYS A 1 107 ? -22.116 5.107 31.059 1.00 89.31 107 LYS A C 1
ATOM 844 O O . LYS A 1 107 ? -20.900 5.128 31.204 1.00 89.31 107 LYS A O 1
ATOM 849 N N . ASP A 1 108 ? -22.964 5.446 32.028 1.00 88.00 108 ASP A N 1
ATOM 850 C CA . ASP A 1 108 ? -22.556 5.768 33.406 1.00 88.00 108 ASP A CA 1
ATOM 851 C C . ASP A 1 108 ? -21.451 6.849 33.506 1.00 88.00 108 ASP A C 1
ATOM 853 O O . ASP A 1 108 ? -20.572 6.803 34.364 1.00 88.00 108 ASP A O 1
ATOM 857 N N . GLY A 1 109 ? -21.470 7.829 32.591 1.00 86.94 109 GLY A N 1
ATOM 858 C CA . GLY A 1 109 ? -20.468 8.903 32.514 1.00 86.94 109 GLY A CA 1
ATOM 859 C C . GLY A 1 109 ? -19.112 8.491 31.922 1.00 86.94 109 GLY A C 1
ATOM 860 O O . GLY A 1 109 ? -18.208 9.320 31.841 1.00 86.94 109 GLY A O 1
ATOM 861 N N . GLN A 1 110 ? -18.963 7.240 31.481 1.00 93.06 110 GLN A N 1
ATOM 862 C CA . GLN A 1 110 ? -17.764 6.708 30.836 1.00 93.06 110 GLN A CA 1
ATOM 863 C C . GLN A 1 110 ? -17.984 6.521 29.330 1.00 93.06 110 GLN A C 1
ATOM 865 O O . GLN A 1 110 ? -19.108 6.311 28.872 1.00 93.06 110 GLN A O 1
ATOM 870 N N . THR A 1 111 ? -16.904 6.619 28.549 1.00 94.69 111 THR A N 1
ATOM 871 C CA . THR A 1 111 ? -16.947 6.467 27.086 1.00 94.69 111 THR A CA 1
ATOM 872 C C . THR A 1 111 ? -16.377 5.117 26.677 1.00 94.69 111 THR A C 1
ATOM 874 O O . THR A 1 111 ? -15.303 4.720 27.125 1.00 94.69 111 THR A O 1
ATOM 877 N N . TYR A 1 112 ? -17.083 4.432 25.788 1.00 94.94 112 TYR A N 1
ATOM 878 C CA . TYR A 1 112 ? -16.757 3.103 25.304 1.00 94.94 112 TYR A CA 1
ATOM 879 C C . TYR A 1 112 ? -16.753 3.066 23.784 1.00 94.94 112 TYR A C 1
ATOM 881 O O . TYR A 1 112 ? -17.454 3.826 23.109 1.00 94.94 112 TYR A O 1
ATOM 889 N N . ILE A 1 113 ? -16.013 2.107 23.249 1.00 94.75 113 ILE A N 1
ATOM 890 C CA . ILE A 1 113 ? -16.149 1.671 21.866 1.00 94.75 113 ILE A CA 1
ATOM 891 C C . ILE A 1 113 ? -16.764 0.275 21.835 1.00 94.75 113 ILE A C 1
ATOM 893 O O . ILE A 1 113 ? -16.267 -0.641 22.487 1.00 94.75 113 ILE A O 1
ATOM 897 N N . GLU A 1 114 ? -17.856 0.109 21.092 1.00 94.69 114 GLU A N 1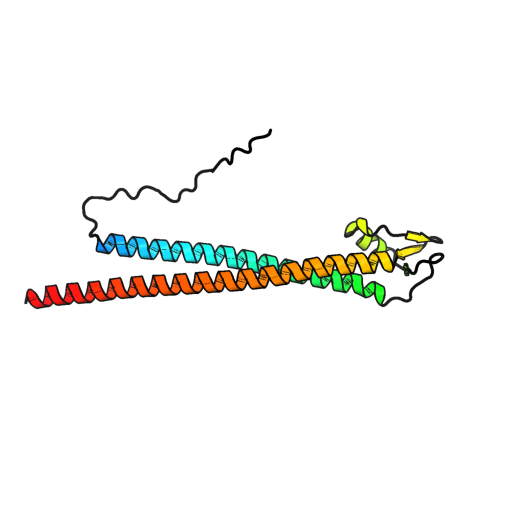
ATOM 898 C CA . GLU A 1 114 ? -18.479 -1.202 20.908 1.00 94.69 114 GLU A CA 1
ATOM 899 C C . GLU A 1 114 ? -17.521 -2.129 20.153 1.00 94.69 114 GLU A C 1
ATOM 901 O O . GLU A 1 114 ? -17.053 -1.810 19.056 1.00 94.69 114 GLU A O 1
ATOM 906 N N . LYS A 1 115 ? -17.265 -3.305 20.724 1.00 93.81 115 LYS A N 1
ATOM 907 C CA . LYS A 1 115 ? -16.423 -4.345 20.136 1.00 93.81 115 LYS A CA 1
ATOM 908 C C . LYS A 1 115 ? -16.823 -4.706 18.699 1.00 93.81 115 LYS A C 1
ATOM 910 O O . LYS A 1 115 ? -15.941 -4.633 17.846 1.00 93.81 115 LYS A O 1
ATOM 915 N N . PRO A 1 116 ? -18.097 -5.018 18.376 1.00 92.50 116 PRO A N 1
ATOM 916 C CA . PRO A 1 116 ? -18.462 -5.380 17.004 1.00 92.50 116 PRO A CA 1
ATOM 917 C C . PRO A 1 116 ? -18.210 -4.245 16.002 1.00 92.50 116 PRO A C 1
ATOM 919 O O . PRO A 1 116 ? -17.802 -4.506 14.872 1.00 92.50 116 PRO A O 1
ATOM 922 N N . ARG A 1 117 ? -18.389 -2.978 16.408 1.00 92.25 117 ARG A N 1
ATOM 923 C CA . ARG A 1 117 ? -18.090 -1.823 15.545 1.00 92.25 117 ARG A CA 1
ATOM 924 C C . ARG A 1 117 ? -16.595 -1.673 15.306 1.00 92.25 117 ARG A C 1
ATOM 926 O O . ARG A 1 117 ? -16.180 -1.451 14.172 1.00 92.25 117 ARG A O 1
ATOM 933 N N . LEU A 1 118 ? -15.792 -1.809 16.360 1.00 94.31 118 LEU A N 1
ATOM 934 C CA . LEU A 1 118 ? -14.338 -1.751 16.258 1.00 94.31 118 LEU A CA 1
ATOM 935 C C . LEU A 1 118 ? -13.794 -2.874 15.369 1.00 94.31 118 LEU A C 1
ATOM 937 O O . LEU A 1 118 ? -12.973 -2.611 14.496 1.00 94.31 118 LEU A O 1
ATOM 941 N N . GLU A 1 119 ? -14.259 -4.106 15.565 1.00 94.12 119 GLU A N 1
ATOM 942 C CA . GLU A 1 119 ? -13.838 -5.266 14.775 1.00 94.12 119 GLU A CA 1
ATOM 943 C C . GLU A 1 119 ? -14.211 -5.102 13.298 1.00 94.12 119 GLU A C 1
ATOM 945 O O . GLU A 1 119 ? -13.353 -5.283 12.434 1.00 94.12 119 GLU A O 1
ATOM 950 N N . ALA A 1 120 ? -15.441 -4.669 13.001 1.00 93.50 120 ALA A N 1
ATOM 951 C CA . ALA A 1 120 ? -15.869 -4.382 11.633 1.00 93.50 120 ALA A CA 1
ATOM 952 C C . ALA A 1 120 ? -15.030 -3.267 10.986 1.00 93.50 120 ALA A C 1
ATOM 954 O O . ALA A 1 120 ? -14.632 -3.373 9.825 1.00 93.50 120 ALA A O 1
ATOM 955 N N . PHE A 1 121 ? -14.713 -2.210 11.739 1.00 94.50 121 PHE A N 1
ATOM 956 C CA . PHE A 1 121 ? -13.895 -1.109 11.239 1.00 94.50 121 PHE A CA 1
ATOM 957 C C . PHE A 1 121 ? -12.442 -1.529 10.979 1.00 94.50 121 PHE A C 1
ATOM 959 O O . PHE A 1 121 ? -11.869 -1.180 9.947 1.00 94.50 121 PHE A O 1
ATOM 966 N N . ILE A 1 122 ? -11.852 -2.318 11.882 1.00 94.88 122 ILE A N 1
ATOM 967 C CA . ILE A 1 122 ? -10.523 -2.909 11.689 1.00 94.88 122 ILE A CA 1
ATOM 968 C C . ILE A 1 122 ? -10.513 -3.799 10.448 1.00 94.88 122 ILE A C 1
ATOM 970 O O . ILE A 1 122 ? -9.555 -3.747 9.678 1.00 94.88 122 ILE A O 1
ATOM 974 N N . GLU A 1 123 ? -11.552 -4.605 10.238 1.00 94.94 123 GLU A N 1
ATOM 975 C CA . GLU A 1 123 ? -11.627 -5.494 9.082 1.00 94.94 123 GLU A CA 1
ATOM 976 C C . GLU A 1 123 ? -11.727 -4.714 7.767 1.00 94.94 123 GLU A C 1
ATOM 978 O O . GLU A 1 123 ? -10.977 -4.999 6.837 1.00 94.94 123 GLU A O 1
ATOM 983 N N . SER A 1 124 ? -12.534 -3.648 7.720 1.00 93.81 124 SER A N 1
ATOM 984 C CA . SER A 1 124 ? -12.552 -2.718 6.581 1.00 93.81 124 SER A CA 1
ATOM 985 C C . SER A 1 124 ? -11.158 -2.148 6.298 1.00 93.81 124 SER A C 1
ATOM 987 O O . SER A 1 124 ? -10.691 -2.174 5.165 1.00 93.81 124 SER A O 1
ATOM 989 N N . LYS A 1 125 ? -10.440 -1.699 7.334 1.00 93.25 125 LYS A N 1
ATOM 990 C CA . LYS A 1 125 ? -9.077 -1.165 7.184 1.00 93.25 125 LYS A CA 1
ATOM 991 C C . LYS A 1 125 ? -8.071 -2.219 6.713 1.00 93.25 125 LYS A C 1
ATOM 993 O O . LYS A 1 125 ? -7.139 -1.896 5.978 1.00 93.25 125 LYS A O 1
ATOM 998 N N . LYS A 1 126 ? -8.225 -3.483 7.119 1.00 95.19 126 LYS A N 1
ATOM 999 C CA . LYS A 1 126 ? -7.395 -4.589 6.612 1.00 95.19 126 LYS A CA 1
ATOM 1000 C C . LYS A 1 126 ? -7.665 -4.878 5.138 1.00 95.19 126 LYS A C 1
ATOM 1002 O O . LYS A 1 126 ? -6.720 -5.204 4.426 1.00 95.19 126 LYS A O 1
ATOM 1007 N N . GLN A 1 127 ? -8.911 -4.749 4.684 1.00 94.19 127 GLN A N 1
ATOM 1008 C CA . GLN A 1 127 ? -9.246 -4.867 3.264 1.00 94.19 127 GLN A CA 1
ATOM 1009 C C . GLN A 1 127 ? -8.577 -3.750 2.454 1.00 94.19 127 GLN A C 1
ATOM 1011 O O . GLN A 1 127 ? -7.925 -4.046 1.453 1.00 94.19 127 GLN A O 1
ATOM 1016 N N . ASP A 1 128 ? -8.613 -2.507 2.944 1.00 91.81 128 ASP A N 1
ATOM 1017 C CA . ASP A 1 128 ? -7.881 -1.388 2.329 1.00 91.81 128 ASP A CA 1
ATOM 1018 C C . ASP A 1 128 ? -6.368 -1.673 2.270 1.00 91.81 128 ASP A C 1
ATOM 1020 O O . ASP A 1 128 ? -5.714 -1.466 1.248 1.00 91.81 128 ASP A O 1
ATOM 1024 N N . LEU A 1 129 ? -5.796 -2.216 3.352 1.00 94.06 129 LEU A N 1
ATOM 1025 C CA . LEU A 1 129 ? -4.387 -2.615 3.397 1.00 94.06 129 LEU A CA 1
ATOM 1026 C C . LEU A 1 129 ? -4.058 -3.725 2.381 1.00 94.06 129 LEU A C 1
ATOM 1028 O O . LEU A 1 129 ? -2.971 -3.722 1.799 1.00 94.06 129 LEU A O 1
ATOM 1032 N N . ALA A 1 130 ? -4.964 -4.680 2.167 1.00 93.25 130 ALA A N 1
ATOM 1033 C CA . ALA A 1 130 ? -4.793 -5.737 1.174 1.00 93.25 130 ALA A CA 1
ATOM 1034 C C . ALA A 1 130 ? -4.828 -5.185 -0.262 1.00 93.25 130 ALA A C 1
ATOM 1036 O O . ALA A 1 130 ? -4.018 -5.603 -1.095 1.00 93.25 130 ALA A O 1
ATOM 1037 N N . ALA A 1 131 ? -5.692 -4.203 -0.534 1.00 92.75 131 ALA A N 1
ATOM 1038 C CA . ALA A 1 131 ? -5.698 -3.484 -1.806 1.00 92.75 131 ALA A CA 1
ATOM 1039 C C . ALA A 1 131 ? -4.363 -2.751 -2.033 1.00 92.75 131 ALA A C 1
ATOM 1041 O O . ALA A 1 131 ? -3.705 -2.978 -3.047 1.00 92.75 131 ALA A O 1
ATOM 1042 N N . LEU A 1 132 ? -3.873 -2.006 -1.033 1.00 92.56 132 LEU A N 1
ATOM 1043 C CA . LEU A 1 132 ? -2.576 -1.316 -1.103 1.00 92.56 132 LEU A CA 1
ATOM 1044 C C . LEU A 1 132 ? -1.388 -2.267 -1.334 1.00 92.56 132 LEU A C 1
ATOM 1046 O O . LEU A 1 132 ? -0.414 -1.898 -1.997 1.00 92.56 132 LEU A O 1
ATOM 1050 N N . ASN A 1 133 ? -1.436 -3.489 -0.790 1.00 91.31 133 ASN A N 1
ATOM 1051 C CA . ASN A 1 133 ? -0.424 -4.514 -1.070 1.00 91.31 133 ASN A CA 1
ATOM 1052 C C . ASN A 1 133 ? -0.422 -4.898 -2.549 1.00 91.31 133 ASN A C 1
ATOM 1054 O O . ASN A 1 133 ? 0.636 -4.882 -3.175 1.00 91.31 133 ASN A O 1
ATOM 1058 N N . THR A 1 134 ? -1.605 -5.178 -3.092 1.00 92.00 134 THR A N 1
ATOM 1059 C CA . THR A 1 134 ? -1.789 -5.561 -4.496 1.00 92.00 134 THR A CA 1
ATOM 1060 C C . THR A 1 134 ? -1.304 -4.453 -5.432 1.00 92.00 134 THR A C 1
ATOM 1062 O O . THR A 1 134 ? -0.545 -4.713 -6.365 1.00 92.00 134 THR A O 1
ATOM 1065 N N . ASP A 1 135 ? -1.651 -3.199 -5.136 1.00 89.31 135 ASP A N 1
ATOM 1066 C CA . ASP A 1 135 ? -1.225 -2.041 -5.929 1.00 89.31 135 ASP A CA 1
ATOM 1067 C C . ASP A 1 135 ? 0.296 -1.834 -5.886 1.00 89.31 135 ASP A C 1
ATOM 1069 O O . ASP A 1 135 ? 0.915 -1.502 -6.898 1.00 89.31 135 ASP A O 1
ATOM 1073 N N . SER A 1 136 ? 0.927 -2.065 -4.730 1.00 90.06 136 SER A N 1
ATOM 1074 C CA . SER A 1 136 ? 2.387 -1.957 -4.577 1.00 90.06 136 SER A CA 1
ATOM 1075 C C . SER A 1 136 ? 3.134 -3.044 -5.358 1.00 90.06 136 SER A C 1
ATOM 1077 O O . SER A 1 136 ? 4.182 -2.780 -5.957 1.00 90.06 136 SER A O 1
ATOM 1079 N N . GLU A 1 137 ? 2.602 -4.266 -5.371 1.00 90.81 137 GLU A N 1
ATOM 1080 C CA . GLU A 1 137 ? 3.142 -5.375 -6.161 1.00 90.81 137 GLU A CA 1
ATOM 1081 C C . GLU A 1 137 ? 3.001 -5.096 -7.660 1.00 90.81 137 GLU A C 1
ATOM 1083 O O . GLU A 1 137 ? 3.975 -5.214 -8.407 1.00 90.81 137 GLU A O 1
ATOM 1088 N N . MET A 1 138 ? 1.830 -4.622 -8.093 1.00 92.50 138 MET A N 1
ATOM 1089 C CA . MET A 1 138 ? 1.589 -4.237 -9.482 1.00 92.50 138 MET A CA 1
ATOM 1090 C C . MET A 1 138 ? 2.522 -3.105 -9.930 1.00 92.50 138 MET A C 1
ATOM 1092 O O . MET A 1 138 ? 3.151 -3.203 -10.984 1.00 92.50 138 MET A O 1
ATOM 1096 N N . ALA A 1 139 ? 2.681 -2.060 -9.114 1.00 90.38 139 ALA A N 1
ATOM 1097 C CA . ALA A 1 139 ? 3.607 -0.966 -9.397 1.00 90.38 139 ALA A CA 1
ATOM 1098 C C . ALA A 1 139 ? 5.054 -1.467 -9.541 1.00 90.38 139 ALA A C 1
ATOM 1100 O O . ALA A 1 139 ? 5.774 -1.033 -10.440 1.00 90.38 139 ALA A O 1
ATOM 1101 N N . SER A 1 140 ? 5.469 -2.429 -8.712 1.00 91.25 140 SER A N 1
ATOM 1102 C CA . SER A 1 140 ? 6.801 -3.040 -8.798 1.00 91.25 140 SER A CA 1
ATOM 1103 C C . SER A 1 140 ? 7.001 -3.813 -10.109 1.00 91.25 140 SER A C 1
ATOM 1105 O O . SER A 1 140 ? 8.039 -3.668 -10.756 1.00 91.25 140 SER A O 1
ATOM 1107 N N . LEU A 1 141 ? 5.997 -4.579 -10.551 1.00 93.06 141 LEU A N 1
ATOM 1108 C CA . LEU A 1 141 ? 6.026 -5.289 -11.838 1.00 93.06 141 LEU A CA 1
ATOM 1109 C C . LEU A 1 141 ? 6.081 -4.327 -13.033 1.00 93.06 141 LEU A C 1
ATOM 1111 O O . LEU A 1 141 ? 6.825 -4.549 -13.993 1.00 93.06 141 LEU A O 1
ATOM 1115 N N . GLN A 1 142 ? 5.325 -3.231 -12.973 1.00 91.88 142 GLN A N 1
ATOM 1116 C CA . GLN A 1 142 ? 5.355 -2.207 -14.013 1.00 91.88 142 GLN A CA 1
ATOM 1117 C C . GLN A 1 142 ? 6.724 -1.513 -14.065 1.00 91.88 142 GLN A C 1
ATOM 1119 O O . GLN A 1 142 ? 7.269 -1.331 -15.153 1.00 91.88 142 GLN A O 1
ATOM 1124 N N . ILE A 1 143 ? 7.321 -1.177 -12.912 1.00 93.50 143 ILE A N 1
ATOM 1125 C CA . ILE A 1 143 ? 8.680 -0.613 -12.846 1.00 93.50 143 ILE A CA 1
ATOM 1126 C C . ILE A 1 143 ? 9.677 -1.565 -13.507 1.00 93.50 143 ILE A C 1
ATOM 1128 O O . ILE A 1 143 ? 10.473 -1.129 -14.337 1.00 93.50 143 ILE A O 1
ATOM 1132 N N . GLN A 1 144 ? 9.613 -2.860 -13.186 1.00 92.81 144 GLN A N 1
ATOM 1133 C CA . GLN A 1 144 ? 10.490 -3.866 -13.784 1.00 92.81 144 GLN A CA 1
ATOM 1134 C C . GLN A 1 144 ? 10.354 -3.895 -15.315 1.00 92.81 144 GLN A C 1
ATOM 1136 O O . GLN A 1 144 ? 11.357 -3.888 -16.026 1.00 92.81 144 GLN A O 1
ATOM 1141 N N . THR A 1 145 ? 9.121 -3.829 -15.820 1.00 94.31 145 THR A N 1
ATOM 1142 C CA . THR A 1 145 ? 8.838 -3.789 -17.262 1.00 94.31 145 THR A CA 1
ATOM 1143 C C . THR A 1 145 ? 9.490 -2.578 -17.936 1.00 94.31 145 THR A C 1
ATOM 1145 O O . THR A 1 145 ? 10.182 -2.731 -18.943 1.00 94.31 145 THR A O 1
ATOM 1148 N N . VAL A 1 146 ? 9.339 -1.379 -17.364 1.00 93.31 146 VAL A N 1
ATOM 1149 C CA . VAL A 1 146 ? 9.928 -0.150 -17.926 1.00 93.31 146 VAL A CA 1
ATOM 1150 C C . VAL A 1 146 ? 11.458 -0.158 -17.815 1.00 93.31 146 VAL A C 1
ATOM 1152 O O . VAL A 1 146 ? 12.154 0.301 -18.722 1.00 93.31 146 VAL A O 1
ATOM 1155 N N . VAL A 1 147 ? 12.020 -0.725 -16.742 1.00 93.50 147 VAL A N 1
ATOM 1156 C CA . VAL A 1 147 ? 13.473 -0.927 -16.613 1.00 93.50 147 VAL A CA 1
ATOM 1157 C C . VAL A 1 147 ? 14.003 -1.805 -17.745 1.00 93.50 147 VAL A C 1
ATOM 1159 O O . VAL A 1 147 ? 15.049 -1.494 -18.320 1.00 93.50 147 VAL A O 1
ATOM 1162 N N . ASP A 1 148 ? 13.301 -2.881 -18.087 1.00 93.19 148 ASP A N 1
ATOM 1163 C CA . ASP A 1 148 ? 13.736 -3.783 -19.150 1.00 93.19 148 ASP A CA 1
ATOM 1164 C C . ASP A 1 148 ? 13.573 -3.155 -20.541 1.00 93.19 148 ASP A C 1
ATOM 1166 O O . ASP A 1 148 ? 14.490 -3.258 -21.358 1.00 93.19 148 ASP A O 1
ATOM 1170 N N . GLN A 1 149 ? 12.502 -2.390 -20.781 1.00 90.06 149 GLN A N 1
ATOM 1171 C CA . GLN A 1 149 ? 12.357 -1.565 -21.991 1.00 90.06 149 GLN A CA 1
ATOM 1172 C C . GLN A 1 149 ? 13.500 -0.550 -22.133 1.00 90.06 149 GLN A C 1
ATOM 1174 O O . GLN A 1 149 ? 14.098 -0.415 -23.203 1.00 90.06 149 GLN A O 1
ATOM 1179 N N . ARG A 1 150 ? 13.876 0.116 -21.035 1.00 90.69 150 ARG A N 1
ATOM 1180 C CA . ARG A 1 150 ? 15.012 1.043 -21.002 1.00 90.69 150 ARG A CA 1
ATOM 1181 C C . ARG A 1 150 ? 16.327 0.345 -21.342 1.00 90.69 150 ARG A C 1
ATOM 1183 O O . ARG A 1 150 ? 17.121 0.898 -22.100 1.00 90.69 150 ARG A O 1
ATOM 1190 N N . LYS A 1 151 ? 16.577 -0.854 -20.804 1.00 90.00 151 LYS A N 1
ATOM 1191 C CA . LYS A 1 151 ? 17.780 -1.638 -21.140 1.00 90.00 151 LYS A CA 1
ATOM 1192 C C . LYS A 1 151 ? 17.812 -1.989 -22.625 1.00 90.00 151 LYS A C 1
ATOM 1194 O O . LYS A 1 151 ? 18.840 -1.783 -23.257 1.00 90.00 151 LYS A O 1
ATOM 1199 N N . GLN A 1 152 ? 16.694 -2.457 -23.181 1.00 87.38 152 GLN A N 1
ATOM 1200 C CA . GLN A 1 152 ? 16.594 -2.790 -24.605 1.00 87.38 152 GLN A CA 1
ATOM 1201 C C . GLN A 1 152 ? 16.877 -1.570 -25.492 1.00 87.38 152 GLN A C 1
ATOM 1203 O O . GLN A 1 152 ? 17.651 -1.676 -26.441 1.00 87.38 152 GLN A O 1
ATOM 1208 N N . ALA A 1 153 ? 16.331 -0.399 -25.148 1.00 84.69 153 ALA A N 1
ATOM 1209 C CA . ALA A 1 153 ? 16.604 0.845 -25.869 1.00 84.69 153 ALA A CA 1
ATOM 1210 C C . ALA A 1 153 ? 18.086 1.254 -25.806 1.00 84.69 153 ALA A C 1
ATOM 1212 O O . ALA A 1 153 ? 18.657 1.642 -26.824 1.00 84.69 153 ALA A O 1
ATOM 1213 N N . ILE A 1 154 ? 18.732 1.112 -24.641 1.00 86.06 154 ILE A N 1
ATOM 1214 C CA . ILE A 1 154 ? 20.177 1.351 -24.496 1.00 86.06 154 ILE A CA 1
ATOM 1215 C C . ILE A 1 154 ? 20.973 0.388 -25.384 1.00 86.06 154 ILE A C 1
ATOM 1217 O O . ILE A 1 154 ? 21.854 0.834 -26.112 1.00 86.06 154 ILE A O 1
ATOM 1221 N N . THR A 1 155 ? 20.653 -0.909 -25.368 1.00 85.44 155 THR A N 1
ATOM 1222 C CA . THR A 1 155 ? 21.337 -1.909 -26.202 1.00 85.44 155 THR A CA 1
ATOM 1223 C C . THR A 1 155 ? 21.194 -1.604 -27.692 1.00 85.44 155 THR A C 1
ATOM 1225 O O . THR A 1 155 ? 22.185 -1.654 -28.417 1.00 85.44 155 THR A O 1
ATOM 1228 N N . LEU A 1 156 ? 19.992 -1.243 -28.150 1.00 84.25 156 LEU A N 1
ATOM 1229 C CA . LEU A 1 156 ? 19.755 -0.842 -29.538 1.00 84.25 156 LEU A CA 1
ATOM 1230 C C . LEU A 1 156 ? 20.605 0.374 -29.920 1.00 84.25 156 LEU A C 1
ATOM 1232 O O . LEU A 1 156 ? 21.289 0.344 -30.941 1.00 84.25 156 LEU A O 1
ATOM 1236 N N . LEU A 1 157 ? 20.626 1.408 -29.075 1.00 83.56 157 LEU A N 1
ATOM 1237 C CA . LEU A 1 157 ? 21.431 2.605 -29.312 1.00 83.56 157 LEU A CA 1
ATOM 1238 C C . LEU A 1 157 ? 22.935 2.286 -29.356 1.00 83.56 157 LEU A C 1
ATOM 1240 O O . LEU A 1 157 ? 23.637 2.767 -30.243 1.00 83.56 157 LEU A O 1
ATOM 1244 N N . SER A 1 158 ? 23.434 1.450 -28.440 1.00 82.19 158 SER A N 1
ATOM 1245 C CA . SER A 1 158 ? 24.835 1.011 -28.441 1.00 82.19 158 SER A CA 1
ATOM 1246 C C . SER A 1 158 ? 25.201 0.249 -29.716 1.00 82.19 158 SER A C 1
ATOM 1248 O O . SER A 1 158 ? 26.259 0.504 -30.288 1.00 82.19 158 SER A O 1
ATOM 1250 N N . ASN A 1 159 ? 24.322 -0.634 -30.196 1.00 82.56 159 ASN A N 1
ATOM 1251 C CA . ASN A 1 159 ? 24.544 -1.384 -31.432 1.00 82.56 159 ASN A CA 1
ATOM 1252 C C . ASN A 1 159 ? 24.563 -0.469 -32.666 1.00 82.56 159 ASN A C 1
ATOM 1254 O O . ASN A 1 159 ? 25.412 -0.645 -33.538 1.00 82.56 159 ASN A O 1
ATOM 1258 N N . LEU A 1 160 ? 23.680 0.535 -32.725 1.00 82.62 160 LEU A N 1
ATOM 1259 C CA . LEU A 1 160 ? 23.673 1.534 -33.801 1.00 82.62 160 LEU A CA 1
ATOM 1260 C C . LEU A 1 160 ? 24.974 2.348 -33.830 1.00 82.62 160 LEU A C 1
ATOM 1262 O O . LEU A 1 160 ? 25.546 2.569 -34.897 1.00 82.62 160 LEU A O 1
ATOM 1266 N N . ILE A 1 161 ? 25.476 2.762 -32.662 1.00 83.06 161 ILE A N 1
ATOM 1267 C CA . ILE A 1 161 ? 26.752 3.485 -32.556 1.00 83.06 161 ILE A CA 1
ATOM 1268 C C . ILE A 1 161 ? 27.922 2.593 -32.995 1.00 83.06 161 ILE A C 1
ATOM 1270 O O . ILE A 1 161 ? 28.741 3.027 -33.802 1.00 83.06 161 ILE A O 1
ATOM 1274 N N . ALA A 1 162 ? 27.979 1.342 -32.533 1.00 82.44 162 ALA A N 1
ATOM 1275 C CA . ALA A 1 162 ? 29.039 0.411 -32.917 1.00 82.44 162 ALA A CA 1
ATOM 1276 C C . ALA A 1 162 ? 29.046 0.128 -34.431 1.00 82.44 162 ALA A C 1
ATOM 1278 O O . ALA A 1 162 ? 30.100 0.165 -35.065 1.00 82.44 162 ALA A O 1
ATOM 1279 N N . SER A 1 163 ? 27.868 -0.084 -35.029 1.00 82.69 163 SER A N 1
ATOM 1280 C CA . SER A 1 163 ? 27.720 -0.288 -36.476 1.00 82.69 163 SER A CA 1
ATOM 1281 C C . SER A 1 163 ? 28.162 0.939 -37.284 1.00 82.69 163 SER A C 1
ATOM 1283 O O . SER A 1 163 ? 28.822 0.808 -38.322 1.00 82.69 163 SER A O 1
ATOM 1285 N N . ARG A 1 164 ? 27.873 2.150 -36.788 1.00 79.19 164 ARG A N 1
ATOM 1286 C CA . ARG A 1 164 ? 28.384 3.396 -37.373 1.00 79.19 164 ARG A CA 1
ATOM 1287 C C . ARG A 1 164 ? 29.910 3.437 -37.346 1.00 79.19 164 ARG A C 1
ATOM 1289 O O . ARG A 1 164 ? 30.517 3.745 -38.371 1.00 79.19 164 ARG A O 1
ATOM 1296 N N . ASP A 1 165 ? 30.521 3.149 -36.203 1.00 81.81 165 ASP A N 1
ATOM 1297 C CA . ASP A 1 165 ? 31.976 3.220 -36.049 1.00 81.81 165 ASP A CA 1
ATOM 1298 C C . ASP A 1 165 ? 32.687 2.208 -36.963 1.00 81.81 165 ASP A C 1
ATOM 1300 O O . ASP A 1 165 ? 33.687 2.545 -37.601 1.00 81.81 165 ASP A O 1
ATOM 1304 N N . GLU A 1 166 ? 32.127 1.004 -37.117 1.00 79.06 166 GLU A N 1
ATOM 1305 C CA . GLU A 1 166 ? 32.603 0.002 -38.077 1.00 79.06 166 GLU A CA 1
ATOM 1306 C C . GLU A 1 166 ? 32.488 0.493 -39.528 1.00 79.06 166 GLU A C 1
ATOM 1308 O O . GLU A 1 166 ? 33.443 0.399 -40.305 1.00 79.06 166 GLU A O 1
ATOM 1313 N N . THR A 1 167 ? 31.347 1.084 -39.888 1.00 80.00 167 THR A N 1
ATOM 1314 C CA . THR A 1 167 ? 31.112 1.628 -41.233 1.00 80.00 167 THR A CA 1
ATOM 1315 C C . THR A 1 167 ? 32.114 2.735 -41.567 1.00 80.00 167 THR A C 1
ATOM 1317 O O . THR A 1 167 ? 32.736 2.711 -42.631 1.00 80.00 167 THR A O 1
ATOM 1320 N N . ILE A 1 168 ? 32.334 3.678 -40.644 1.00 81.31 168 ILE A N 1
ATOM 1321 C CA . ILE A 1 168 ? 33.317 4.757 -40.810 1.00 81.31 168 ILE A CA 1
ATOM 1322 C C . ILE A 1 168 ? 34.728 4.179 -40.950 1.00 81.31 168 ILE A C 1
ATOM 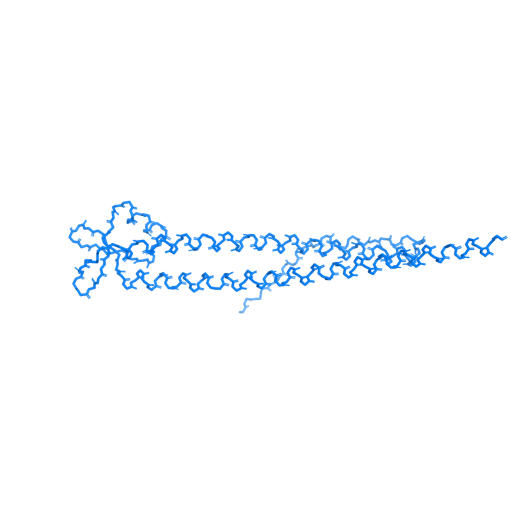1324 O O . ILE A 1 168 ? 35.479 4.598 -41.832 1.00 81.31 168 ILE A O 1
ATOM 1328 N N . MET A 1 169 ? 35.092 3.194 -40.125 1.00 83.94 169 MET A N 1
ATOM 1329 C CA . MET A 1 169 ? 36.403 2.548 -40.197 1.00 83.94 169 MET A CA 1
ATOM 1330 C C . MET A 1 169 ? 36.639 1.881 -41.557 1.00 83.94 169 MET A C 1
ATOM 1332 O O . MET A 1 169 ? 37.730 2.007 -42.117 1.00 83.94 169 MET A O 1
ATOM 1336 N N . ASN A 1 170 ? 35.627 1.212 -42.111 1.00 81.25 170 ASN A N 1
ATOM 1337 C CA . ASN A 1 170 ? 35.704 0.588 -43.431 1.00 81.25 170 ASN A CA 1
ATOM 1338 C C . ASN A 1 170 ? 35.865 1.625 -44.552 1.00 81.25 170 ASN A C 1
ATOM 1340 O O . ASN A 1 170 ? 36.692 1.430 -45.441 1.00 81.25 170 ASN A O 1
ATOM 1344 N N . ILE A 1 171 ? 35.156 2.757 -44.484 1.00 80.25 171 ILE A N 1
ATOM 1345 C CA . ILE A 1 171 ? 35.335 3.868 -45.433 1.00 80.25 171 ILE A CA 1
ATOM 1346 C C . ILE A 1 171 ? 36.769 4.410 -45.362 1.00 80.25 171 ILE A C 1
ATOM 1348 O O . ILE A 1 171 ? 37.438 4.506 -46.387 1.00 80.25 171 ILE A O 1
ATOM 1352 N N . VAL A 1 172 ? 37.276 4.707 -44.159 1.00 83.44 172 VAL A N 1
ATOM 1353 C CA . VAL A 1 172 ? 38.644 5.223 -43.965 1.00 83.44 172 VAL A CA 1
ATOM 1354 C C . VAL A 1 172 ? 39.697 4.238 -44.478 1.00 83.44 172 VAL A C 1
ATOM 1356 O O . VAL A 1 172 ? 40.691 4.661 -45.064 1.00 83.44 172 VAL A O 1
ATOM 1359 N N . ARG A 1 173 ? 39.495 2.930 -44.278 1.00 76.56 173 ARG A N 1
ATOM 1360 C CA . ARG A 1 173 ? 40.395 1.891 -44.801 1.00 76.56 173 ARG A CA 1
ATOM 1361 C C . ARG A 1 173 ? 40.411 1.840 -46.326 1.00 76.56 173 ARG A C 1
ATOM 1363 O O . ARG A 1 173 ? 41.487 1.683 -46.876 1.00 76.56 173 ARG A O 1
ATOM 1370 N N . ASN A 1 174 ? 39.264 1.999 -46.983 1.00 79.75 174 ASN A N 1
ATOM 1371 C CA . ASN A 1 174 ? 39.156 1.953 -48.446 1.00 79.75 174 ASN A CA 1
ATOM 1372 C C . ASN A 1 174 ? 39.634 3.236 -49.153 1.00 79.75 174 ASN A C 1
ATOM 1374 O O . ASN A 1 174 ? 39.727 3.252 -50.376 1.00 79.75 174 ASN A O 1
ATOM 1378 N N . ILE A 1 175 ? 39.897 4.315 -48.408 1.00 82.25 175 ILE A N 1
ATOM 1379 C CA . ILE A 1 175 ? 40.463 5.571 -48.933 1.00 82.25 175 ILE A CA 1
ATOM 1380 C C . ILE A 1 175 ? 42.004 5.586 -48.834 1.00 82.25 175 ILE A C 1
ATOM 1382 O O . ILE A 1 175 ? 42.647 6.418 -49.473 1.00 82.25 175 ILE A O 1
ATOM 1386 N N . LYS A 1 176 ? 42.602 4.682 -48.045 1.00 53.00 176 LYS A N 1
ATOM 1387 C CA . LYS A 1 176 ? 44.058 4.470 -47.999 1.00 53.00 176 LYS A CA 1
ATOM 1388 C C . LYS A 1 176 ? 44.528 3.605 -49.160 1.00 53.00 176 LYS A C 1
ATOM 1390 O O . LYS A 1 176 ? 45.649 3.884 -49.635 1.00 53.00 176 LYS A O 1
#

pLDDT: mean 81.39, std 19.49, range [29.98, 95.25]

Foldseek 3Di:
DDDDDPPPDDDPPDPPPPPDPPQDVLNVLLVVLVVLLVVLVVVLVVLVVVLVVLVVVLVVLVVVLVVLVVQVVADWDDPPPFTWGWDDPVRVVVCCVPPVVQPWDDDPNTIIGTPVSSVVVSVVSVVVSVVSVVVSVVSVVVSVVSVVVSVVSVVVSVVSVVVVVVVVVVVVVVVD

Sequence (176 aa):
MLSYQLNIHDSPSIRALKISEGVSETSLEQTIGLSLISEYNTQLLNMSRGLQQNLDQKRNAQTEIKYLASFILKEPTDLNGTQGFLLTPEEATNLQNKYPQLNLTQKDGQTYIEKPRLEAFIESKKQDLAALNTDSEMASLQIQTVVDQRKQAITLLSNLIASRDETIMNIVRNIK

Secondary structure (DSSP, 8-state):
--------------------TT--HHHHHHHHHHHHHHHHHHHHHHHHHHHHHHHHHHHHHHHHHHHHHHGGGSPPEESSSSEEEEE-HHHHHHHHHH-GGG--EEETTEEEEEHHHHHHHHHHHHHHHHHHHHHHHHHHHHHHHHHHHHHHHHHHHHHHHHHHHHHHHHHHHHH-